Protein AF-A0A5S9M680-F1 (afdb_monomer_lite)

Structure (mmCIF, N/CA/C/O backbone):
data_AF-A0A5S9M680-F1
#
_entry.id   AF-A0A5S9M680-F1
#
loop_
_atom_site.group_PDB
_atom_site.id
_atom_site.type_symbol
_atom_site.label_atom_id
_atom_site.label_alt_id
_atom_site.label_comp_id
_atom_site.label_asym_id
_atom_site.label_entity_id
_atom_site.label_seq_id
_atom_site.pdbx_PDB_ins_code
_atom_site.Cartn_x
_atom_site.Cartn_y
_atom_site.Cartn_z
_atom_site.occupancy
_atom_site.B_iso_or_equiv
_atom_site.auth_seq_id
_atom_site.auth_comp_id
_atom_site.auth_asym_id
_atom_site.auth_atom_id
_atom_site.pdbx_PDB_model_num
ATOM 1 N N . MET A 1 1 ? -48.679 -11.149 16.508 1.00 41.38 1 MET A N 1
ATOM 2 C CA . MET A 1 1 ? -47.725 -11.781 15.575 1.00 41.38 1 MET A CA 1
ATOM 3 C C . MET A 1 1 ? -46.951 -10.673 14.895 1.00 41.38 1 MET A C 1
ATOM 5 O O . MET A 1 1 ? -47.556 -9.854 14.221 1.00 41.38 1 MET A O 1
ATOM 9 N N . SER A 1 2 ? -45.661 -10.577 15.201 1.00 40.88 2 SER A N 1
ATOM 10 C CA . SER A 1 2 ? -44.794 -9.470 14.802 1.00 40.88 2 SER A CA 1
ATOM 11 C C . SER A 1 2 ? -44.134 -9.794 13.467 1.00 40.88 2 SER A C 1
ATOM 13 O O . SER A 1 2 ? -43.284 -10.680 13.410 1.00 40.88 2 SER A O 1
ATOM 15 N N . ASP A 1 3 ? -44.518 -9.084 12.412 1.00 49.78 3 ASP A N 1
ATOM 16 C CA . ASP A 1 3 ? -43.739 -9.011 11.179 1.00 49.78 3 ASP A CA 1
ATOM 17 C C . ASP A 1 3 ? -42.799 -7.804 11.285 1.00 49.78 3 ASP A C 1
ATOM 19 O O . ASP A 1 3 ? -43.190 -6.658 11.071 1.00 49.78 3 ASP A O 1
ATOM 23 N N . SER A 1 4 ? -41.561 -8.066 11.705 1.00 45.66 4 SER A N 1
ATOM 24 C CA . SER A 1 4 ? -40.469 -7.096 11.642 1.00 45.66 4 SER A CA 1
ATOM 25 C C . SER A 1 4 ? -39.481 -7.560 10.586 1.00 45.66 4 SER A C 1
ATOM 27 O O . SER A 1 4 ? -38.504 -8.259 10.860 1.00 45.66 4 SER A O 1
ATOM 29 N N . SER A 1 5 ? -39.781 -7.133 9.364 1.00 44.62 5 SER A N 1
ATOM 30 C CA . SER A 1 5 ? -38.895 -7.034 8.212 1.00 44.62 5 SER A CA 1
ATOM 31 C C . SER A 1 5 ? -37.433 -6.780 8.624 1.00 44.62 5 SER A C 1
ATOM 33 O O . SER A 1 5 ? -37.072 -5.719 9.143 1.00 44.62 5 SER A O 1
ATOM 35 N N . LYS A 1 6 ? -36.572 -7.785 8.407 1.00 44.28 6 LYS A N 1
ATOM 36 C CA . LYS A 1 6 ? -35.116 -7.693 8.583 1.00 44.28 6 LYS A CA 1
ATOM 37 C C . LYS A 1 6 ? -34.551 -6.654 7.612 1.00 44.28 6 LYS A C 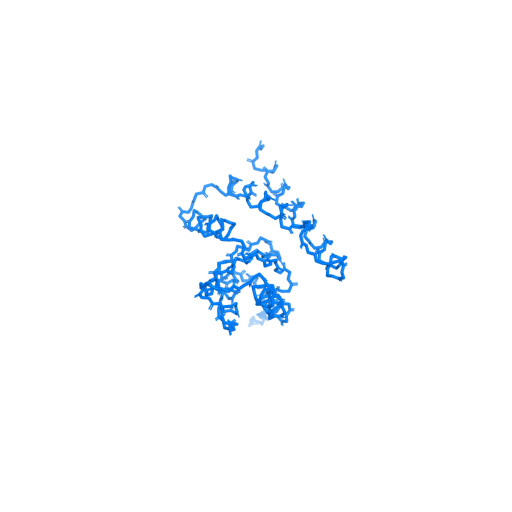1
ATOM 39 O O . LYS A 1 6 ? -34.277 -6.942 6.449 1.00 44.28 6 LYS A O 1
ATOM 44 N N . LYS A 1 7 ? -34.312 -5.449 8.120 1.00 40.34 7 LYS A N 1
ATOM 45 C CA . LYS A 1 7 ? -33.503 -4.414 7.473 1.00 40.34 7 LYS A CA 1
ATOM 46 C C . LYS A 1 7 ? -32.071 -4.954 7.309 1.00 40.34 7 LYS A C 1
ATOM 48 O O . LYS A 1 7 ? -31.355 -5.084 8.299 1.00 40.34 7 LYS A O 1
ATOM 53 N N . LYS A 1 8 ? -31.653 -5.298 6.080 1.00 42.72 8 LYS A N 1
ATOM 54 C CA . LYS A 1 8 ? -30.241 -5.578 5.754 1.00 42.72 8 LYS A CA 1
ATOM 55 C C . LYS A 1 8 ? -29.411 -4.355 6.149 1.00 42.72 8 LYS A C 1
ATOM 57 O O . LYS A 1 8 ? -29.483 -3.315 5.499 1.00 42.72 8 LYS A O 1
ATOM 62 N N . THR A 1 9 ? -28.650 -4.455 7.230 1.00 43.97 9 THR A N 1
ATOM 63 C CA . THR A 1 9 ? -27.624 -3.472 7.556 1.00 43.97 9 THR A CA 1
ATOM 64 C C . THR A 1 9 ? -26.471 -3.678 6.577 1.00 43.97 9 THR A C 1
ATOM 66 O O . THR A 1 9 ? -25.817 -4.717 6.587 1.00 43.97 9 THR A O 1
ATOM 69 N N . ASN A 1 10 ? -26.248 -2.705 5.691 1.00 49.59 10 ASN A N 1
ATOM 70 C CA . ASN A 1 10 ? -25.015 -2.582 4.913 1.00 49.59 10 ASN A CA 1
ATOM 71 C C . ASN A 1 10 ? -23.857 -2.364 5.898 1.00 49.59 10 ASN A C 1
ATOM 73 O O . ASN A 1 10 ? -23.511 -1.224 6.205 1.00 49.59 10 ASN A O 1
ATOM 77 N N . GLN A 1 11 ? -23.314 -3.438 6.466 1.00 56.47 11 GLN A N 1
ATOM 78 C CA . GLN A 1 11 ? -22.138 -3.349 7.321 1.00 56.47 11 GLN A CA 1
ATOM 79 C C . GLN A 1 11 ? -20.918 -3.185 6.417 1.00 56.47 11 GLN A C 1
ATOM 81 O O . GLN A 1 11 ? -20.626 -4.054 5.597 1.00 56.47 11 GLN A O 1
ATOM 86 N N . ALA A 1 12 ? -20.246 -2.038 6.523 1.00 68.25 12 ALA A N 1
ATOM 87 C CA . ALA A 1 12 ? -18.955 -1.837 5.881 1.00 68.25 12 ALA A CA 1
ATOM 88 C C . ALA A 1 12 ? -17.986 -2.907 6.403 1.00 68.25 12 ALA A C 1
ATOM 90 O O . ALA A 1 12 ? -17.904 -3.116 7.615 1.00 68.25 12 ALA A O 1
ATOM 91 N N . ARG A 1 13 ? -17.291 -3.601 5.495 1.00 81.75 13 ARG A N 1
ATOM 92 C CA . ARG A 1 13 ? -16.319 -4.626 5.885 1.00 81.75 13 ARG A CA 1
ATOM 93 C C . ARG A 1 13 ? -15.205 -3.998 6.734 1.00 81.75 13 ARG A C 1
ATOM 95 O O . ARG A 1 13 ? -14.839 -2.844 6.483 1.00 81.75 13 ARG A O 1
ATOM 102 N N . PRO A 1 14 ? -14.664 -4.728 7.723 1.00 87.75 14 PRO A N 1
ATOM 103 C CA . PRO A 1 14 ? -13.490 -4.295 8.469 1.00 87.75 14 PRO A CA 1
ATOM 104 C C . PRO A 1 14 ? -12.342 -3.903 7.532 1.00 87.75 14 PRO A C 1
ATOM 106 O O . PRO A 1 14 ? -12.111 -4.545 6.509 1.00 87.75 14 PRO A O 1
ATOM 109 N N . SER A 1 15 ? -11.585 -2.865 7.890 1.00 88.19 15 SER A N 1
ATOM 110 C CA . SER A 1 15 ? -10.444 -2.404 7.086 1.00 88.19 15 SER A CA 1
ATOM 111 C C . SER A 1 15 ? -9.365 -3.474 6.913 1.00 88.19 15 SER A C 1
ATOM 113 O O . SER A 1 15 ? -8.659 -3.460 5.912 1.00 88.19 15 SER A O 1
ATOM 115 N N . THR A 1 16 ? -9.244 -4.397 7.869 1.00 89.94 16 THR A N 1
ATOM 116 C CA . THR A 1 16 ? -8.350 -5.561 7.810 1.00 89.94 16 THR A CA 1
ATOM 117 C C . THR A 1 16 ? -8.773 -6.554 6.734 1.00 89.94 16 THR A C 1
ATOM 119 O O . THR A 1 16 ? -7.928 -7.030 5.985 1.00 89.94 16 THR A O 1
ATOM 122 N N . ASP A 1 17 ? -10.076 -6.811 6.606 1.00 94.12 17 ASP A N 1
ATOM 123 C CA . ASP A 1 17 ? -10.618 -7.737 5.608 1.00 94.12 17 ASP A CA 1
ATOM 124 C C . ASP A 1 17 ? -10.432 -7.166 4.204 1.00 94.12 17 ASP A C 1
ATOM 126 O O . ASP A 1 17 ? -10.029 -7.879 3.289 1.00 94.12 17 ASP A O 1
ATOM 130 N N . VAL A 1 18 ? -10.672 -5.858 4.054 1.00 95.00 18 VAL A N 1
ATOM 131 C CA . VAL A 1 18 ? -10.399 -5.142 2.805 1.00 95.00 18 VAL A CA 1
ATOM 132 C C . VAL A 1 18 ? -8.903 -5.166 2.495 1.00 95.00 18 VAL A C 1
ATOM 134 O O . VAL A 1 18 ? -8.525 -5.479 1.375 1.00 95.00 18 VAL A O 1
ATOM 137 N N . ALA A 1 19 ? -8.031 -4.885 3.469 1.00 95.50 19 ALA A N 1
ATOM 138 C CA . ALA A 1 19 ? -6.585 -4.920 3.256 1.00 95.50 19 ALA A CA 1
ATOM 139 C C . ALA A 1 19 ? -6.120 -6.297 2.760 1.00 95.50 19 ALA A C 1
ATOM 141 O O . ALA A 1 19 ? -5.406 -6.372 1.762 1.00 95.50 19 ALA A O 1
ATOM 142 N N . GLN A 1 20 ? -6.584 -7.376 3.397 1.00 96.75 20 GLN A N 1
ATOM 143 C CA . GLN A 1 20 ? -6.253 -8.735 2.979 1.00 96.75 20 GLN A CA 1
ATOM 144 C C . GLN A 1 20 ? -6.795 -9.056 1.582 1.00 96.75 20 GLN A C 1
ATOM 146 O O . GLN A 1 20 ? -6.102 -9.678 0.782 1.00 96.75 20 GLN A O 1
ATOM 151 N N . HIS A 1 21 ? -8.010 -8.608 1.257 1.00 97.44 21 HIS A N 1
ATOM 152 C CA . HIS A 1 21 ? -8.565 -8.754 -0.088 1.00 97.44 21 HIS A CA 1
ATOM 153 C C . HIS A 1 21 ? -7.691 -8.063 -1.144 1.00 97.44 21 HIS A C 1
ATOM 155 O O . HIS A 1 21 ? -7.357 -8.671 -2.158 1.00 97.44 21 HIS A O 1
ATOM 161 N N . LEU A 1 22 ? -7.253 -6.827 -0.889 1.00 97.44 22 LEU A N 1
ATOM 162 C CA . LEU A 1 22 ? -6.395 -6.083 -1.817 1.00 97.44 22 LEU A CA 1
ATOM 163 C C . LEU A 1 22 ? -5.005 -6.708 -1.976 1.00 97.44 22 LEU A C 1
ATOM 165 O O . LEU A 1 22 ? -4.477 -6.695 -3.088 1.00 97.44 22 LEU A O 1
ATOM 169 N N . VAL A 1 23 ? -4.432 -7.269 -0.906 1.00 98.00 23 VAL A N 1
ATOM 170 C CA . VAL A 1 23 ? -3.201 -8.078 -0.976 1.00 98.00 23 VAL A CA 1
ATOM 171 C C . VAL A 1 23 ? -3.421 -9.259 -1.914 1.00 98.00 23 VAL A C 1
ATOM 173 O O . VAL A 1 23 ? -2.717 -9.374 -2.914 1.00 98.00 23 VAL A O 1
ATOM 176 N N . ASN A 1 24 ? -4.481 -10.041 -1.688 1.00 97.88 24 ASN A N 1
ATOM 177 C CA . ASN A 1 24 ? -4.788 -11.202 -2.518 1.00 97.88 24 ASN A CA 1
ATOM 178 C C . ASN A 1 24 ? -4.952 -10.810 -3.994 1.00 97.88 24 ASN A C 1
ATOM 180 O O . ASN A 1 24 ? -4.341 -11.426 -4.858 1.00 97.88 24 ASN A O 1
ATOM 184 N N . VAL A 1 25 ? -5.733 -9.770 -4.312 1.00 97.56 25 VAL A N 1
ATOM 185 C CA . VAL A 1 25 ? -5.904 -9.293 -5.701 1.00 97.56 25 VAL A CA 1
ATOM 186 C C . VAL A 1 25 ? -4.560 -8.928 -6.338 1.00 97.56 25 VAL A C 1
ATOM 188 O O . VAL A 1 25 ? -4.341 -9.192 -7.520 1.00 97.56 25 VAL A O 1
ATOM 191 N N . THR A 1 26 ? -3.666 -8.328 -5.559 1.00 97.50 26 THR A N 1
ATOM 192 C CA . THR A 1 26 ? -2.368 -7.843 -6.029 1.00 97.50 26 THR A CA 1
ATOM 193 C C . THR A 1 26 ? -1.389 -8.981 -6.300 1.00 97.50 26 THR A C 1
ATOM 195 O O . THR A 1 26 ? -0.748 -8.985 -7.347 1.00 97.50 26 THR A O 1
ATOM 198 N N . GLU A 1 27 ? -1.317 -9.976 -5.419 1.00 97.38 27 GLU A N 1
ATOM 199 C CA . GLU A 1 27 ? -0.420 -11.134 -5.558 1.00 97.38 27 GLU A CA 1
ATOM 200 C C . GLU A 1 27 ? -0.781 -12.048 -6.740 1.00 97.38 27 GLU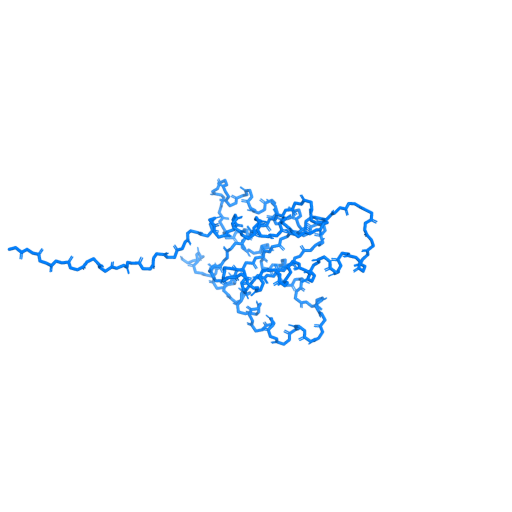 A C 1
ATOM 202 O O . GLU A 1 27 ? 0.060 -12.795 -7.230 1.00 97.38 27 GLU A O 1
ATOM 207 N N . HIS A 1 28 ? -2.010 -11.965 -7.263 1.00 96.69 28 HIS A N 1
ATOM 208 C CA . HIS A 1 28 ? -2.398 -12.681 -8.487 1.00 96.69 28 HIS A CA 1
ATOM 209 C C . HIS A 1 28 ? -1.855 -12.032 -9.772 1.00 96.69 28 HIS A C 1
ATOM 211 O O . HIS A 1 28 ? -2.007 -12.594 -10.861 1.00 96.69 28 HIS A O 1
ATOM 217 N N . VAL A 1 29 ? -1.248 -10.845 -9.689 1.00 96.06 29 VAL A N 1
ATOM 218 C CA . VAL A 1 29 ? -0.618 -10.197 -10.840 1.00 96.06 29 VAL A CA 1
ATOM 219 C C . VAL A 1 29 ? 0.762 -10.807 -11.075 1.00 96.06 29 VAL A C 1
ATOM 221 O O . VAL A 1 29 ? 1.569 -10.936 -10.161 1.00 96.06 29 VAL A O 1
ATOM 224 N N . ALA A 1 30 ? 1.049 -11.170 -12.326 1.00 94.38 30 ALA A N 1
ATOM 225 C CA . ALA A 1 30 ? 2.328 -11.767 -12.694 1.00 94.38 30 ALA A CA 1
ATOM 226 C C . ALA A 1 30 ? 3.521 -10.895 -12.265 1.00 94.38 30 ALA A C 1
ATOM 228 O O . ALA A 1 30 ? 3.496 -9.673 -12.416 1.00 94.38 30 ALA A O 1
ATOM 229 N N . ASP A 1 31 ? 4.576 -11.562 -11.795 1.00 93.94 31 ASP A N 1
ATOM 230 C CA . ASP A 1 31 ? 5.838 -10.969 -11.333 1.00 93.94 31 ASP A CA 1
ATOM 231 C C . ASP A 1 31 ? 5.754 -10.156 -10.024 1.00 93.94 31 ASP A C 1
ATOM 233 O O . ASP A 1 31 ? 6.778 -9.638 -9.577 1.00 93.94 31 ASP A O 1
ATOM 237 N N . VAL A 1 32 ? 4.588 -10.124 -9.365 1.00 96.31 32 VAL A N 1
ATOM 238 C CA . VAL A 1 32 ? 4.467 -9.751 -7.947 1.00 96.31 32 VAL A CA 1
ATOM 239 C C . VAL A 1 32 ? 4.892 -10.944 -7.090 1.00 96.31 32 VAL A C 1
ATOM 241 O O . VAL A 1 32 ? 4.439 -12.066 -7.313 1.00 96.31 32 VAL A O 1
ATOM 244 N N . ASN A 1 33 ? 5.795 -10.704 -6.143 1.00 95.12 33 ASN A N 1
ATOM 245 C CA . ASN A 1 33 ? 6.297 -11.704 -5.203 1.00 95.12 33 ASN A CA 1
ATOM 246 C C . ASN A 1 33 ? 5.541 -11.657 -3.867 1.00 95.12 33 ASN A C 1
ATOM 248 O O . ASN A 1 33 ? 5.207 -12.696 -3.308 1.00 95.12 33 ASN A O 1
ATOM 252 N N . ASP A 1 34 ? 5.266 -10.450 -3.371 1.00 96.25 34 ASP A N 1
ATOM 253 C CA . ASP A 1 34 ? 4.577 -10.206 -2.101 1.00 96.25 34 ASP A CA 1
ATOM 254 C C . ASP A 1 34 ? 3.868 -8.843 -2.153 1.00 96.25 34 ASP A C 1
ATOM 256 O O . ASP A 1 34 ? 4.239 -7.957 -2.935 1.00 96.25 34 ASP A O 1
ATOM 260 N N . ALA A 1 35 ? 2.845 -8.653 -1.323 1.00 97.12 35 ALA A N 1
ATOM 261 C CA . ALA A 1 35 ? 2.118 -7.395 -1.245 1.00 97.12 35 ALA A CA 1
ATOM 262 C C . ALA A 1 35 ? 1.755 -7.008 0.192 1.00 97.12 35 ALA A C 1
ATOM 264 O O . ALA A 1 35 ? 1.665 -7.803 1.120 1.00 97.12 35 ALA A O 1
ATOM 265 N N . THR A 1 36 ? 1.520 -5.718 0.405 1.00 97.25 36 THR A N 1
ATOM 266 C CA . THR A 1 36 ? 1.013 -5.206 1.682 1.00 97.25 36 THR A CA 1
ATOM 267 C C . THR A 1 36 ? 0.041 -4.076 1.427 1.00 97.25 36 THR A C 1
ATOM 269 O O . THR A 1 36 ? 0.301 -3.216 0.591 1.00 97.25 36 THR A O 1
ATOM 272 N N . ALA A 1 37 ? -1.066 -4.042 2.168 1.00 96.00 37 ALA A N 1
ATOM 273 C CA . ALA A 1 37 ? -2.074 -3.001 2.036 1.00 96.00 37 ALA A CA 1
ATOM 274 C C . ALA A 1 37 ? -2.421 -2.361 3.386 1.00 96.00 37 ALA A C 1
ATOM 276 O O . ALA A 1 37 ? -2.645 -3.049 4.380 1.00 96.00 37 ALA A O 1
ATOM 277 N N . ILE A 1 38 ? -2.538 -1.032 3.399 1.00 94.19 38 ILE A N 1
ATOM 278 C CA . ILE A 1 38 ? -3.111 -0.267 4.513 1.00 94.19 38 ILE A CA 1
ATOM 279 C C . ILE A 1 38 ? -4.355 0.465 4.012 1.00 94.19 38 ILE A C 1
ATOM 281 O O . ILE A 1 38 ? -4.299 1.206 3.031 1.00 94.19 38 ILE A O 1
ATOM 285 N N . VAL A 1 39 ? -5.480 0.282 4.707 1.00 92.06 39 VAL A N 1
ATOM 286 C CA . VAL A 1 39 ? -6.785 0.853 4.337 1.00 92.06 39 VAL A CA 1
ATOM 287 C C . VAL A 1 39 ? -7.163 1.989 5.284 1.00 92.06 39 VAL A C 1
ATOM 289 O O . VAL A 1 39 ? -7.202 1.820 6.502 1.00 92.06 39 VAL A O 1
ATOM 292 N N . ILE A 1 40 ? -7.498 3.153 4.719 1.00 85.38 40 ILE A N 1
ATOM 293 C CA . ILE A 1 40 ? -7.934 4.340 5.463 1.00 85.38 40 ILE A CA 1
ATOM 294 C C . ILE A 1 40 ? -9.241 4.861 4.868 1.00 85.38 40 ILE A C 1
ATOM 296 O O . ILE A 1 40 ? -9.284 5.520 3.825 1.00 85.38 40 ILE A O 1
ATOM 300 N N . GLY A 1 41 ? -10.345 4.603 5.569 1.00 84.75 41 GLY A N 1
ATOM 301 C CA . GLY A 1 41 ? -11.671 4.985 5.093 1.00 84.75 41 GLY A CA 1
ATOM 302 C C . GLY A 1 41 ? -12.009 4.257 3.792 1.00 84.75 41 GLY A C 1
ATOM 303 O O . GLY A 1 41 ? -12.205 3.052 3.804 1.00 84.75 41 GLY A O 1
ATOM 304 N N . ARG A 1 42 ? -12.087 4.996 2.680 1.00 84.00 42 ARG A N 1
ATOM 305 C CA . ARG A 1 42 ? -12.416 4.456 1.343 1.00 84.00 42 ARG A CA 1
ATOM 306 C C . ARG A 1 42 ? -11.209 4.284 0.420 1.00 84.00 42 ARG A C 1
ATOM 308 O O . ARG A 1 42 ? -11.392 4.068 -0.776 1.00 84.00 42 ARG A O 1
ATOM 315 N N . TYR A 1 43 ? -10.016 4.524 0.942 1.00 87.81 43 TYR A N 1
ATOM 316 C CA . TYR A 1 43 ? -8.768 4.569 0.198 1.00 87.81 43 TYR A CA 1
ATOM 317 C C . TYR A 1 43 ? -7.820 3.495 0.726 1.00 87.81 43 TYR A C 1
ATOM 319 O O . TYR A 1 43 ? -7.912 3.113 1.895 1.00 87.81 43 TYR A O 1
ATOM 327 N N . ALA A 1 44 ? -6.877 3.072 -0.109 1.00 91.69 44 ALA A N 1
ATOM 328 C CA . ALA A 1 44 ? -5.848 2.116 0.270 1.00 91.69 44 ALA A CA 1
ATOM 329 C C . ALA A 1 44 ? -4.479 2.542 -0.268 1.00 91.69 44 ALA A C 1
ATOM 331 O O . ALA A 1 44 ? -4.387 3.173 -1.321 1.00 91.69 44 ALA A O 1
ATOM 332 N N . VAL A 1 45 ? -3.422 2.187 0.452 1.00 92.69 45 VAL A N 1
ATOM 333 C CA . VAL A 1 45 ? -2.044 2.236 -0.044 1.00 92.69 45 VAL A CA 1
ATOM 334 C C . VAL A 1 45 ? -1.561 0.799 -0.132 1.00 92.69 45 VAL A C 1
ATOM 336 O O . VAL A 1 45 ? -1.641 0.077 0.859 1.00 92.69 45 VAL A O 1
ATOM 339 N N . VAL A 1 46 ? -1.116 0.391 -1.316 1.00 95.94 46 VAL A N 1
ATOM 340 C CA . VAL A 1 46 ? -0.686 -0.971 -1.625 1.00 95.94 46 VAL A CA 1
ATOM 341 C C . VAL A 1 46 ? 0.783 -0.933 -2.029 1.00 95.94 46 VAL A C 1
ATOM 343 O O . VAL A 1 46 ? 1.137 -0.322 -3.035 1.00 95.94 46 VAL A O 1
ATOM 346 N N . GLY A 1 47 ? 1.636 -1.557 -1.227 1.00 96.25 47 GLY A N 1
ATOM 347 C CA . GLY A 1 47 ? 3.027 -1.821 -1.569 1.00 96.25 47 GLY A CA 1
ATOM 348 C C . GLY A 1 47 ? 3.152 -3.145 -2.308 1.00 96.25 47 GLY A C 1
ATOM 349 O O . GLY A 1 47 ? 2.546 -4.127 -1.881 1.00 96.25 47 GLY A O 1
ATOM 350 N N . ILE A 1 48 ? 3.928 -3.157 -3.392 1.00 96.69 48 ILE A N 1
ATOM 351 C CA . ILE A 1 48 ? 4.255 -4.364 -4.151 1.00 96.69 48 ILE A CA 1
ATOM 352 C C . ILE A 1 48 ? 5.745 -4.648 -4.083 1.00 96.69 48 ILE A C 1
ATOM 354 O O . ILE A 1 48 ? 6.569 -3.773 -4.336 1.00 96.69 48 ILE A O 1
ATOM 358 N N . ASP A 1 49 ? 6.059 -5.887 -3.752 1.00 95.12 49 ASP A N 1
ATOM 359 C CA . ASP A 1 49 ? 7.377 -6.472 -3.897 1.00 95.12 49 ASP A CA 1
ATOM 360 C C . ASP A 1 49 ? 7.377 -7.274 -5.200 1.00 95.12 49 ASP A C 1
ATOM 362 O O . ASP A 1 49 ? 6.465 -8.068 -5.451 1.00 95.12 49 ASP A O 1
ATOM 366 N N . VAL A 1 50 ? 8.346 -7.028 -6.069 1.00 93.00 50 VAL A N 1
ATOM 367 C CA . VAL A 1 50 ? 8.441 -7.666 -7.386 1.00 93.00 50 VAL A CA 1
ATOM 368 C C . VAL A 1 50 ? 9.676 -8.548 -7.418 1.00 93.00 50 VAL A C 1
ATOM 370 O O . VAL A 1 50 ? 10.564 -8.403 -6.587 1.00 93.00 50 VAL A O 1
ATOM 373 N N . LYS A 1 51 ? 9.738 -9.485 -8.364 1.00 85.88 51 LYS A N 1
ATOM 374 C CA . LYS A 1 51 ? 10.919 -10.351 -8.500 1.00 85.88 51 LYS A CA 1
ATOM 375 C C . LYS A 1 51 ? 12.206 -9.526 -8.649 1.00 85.88 51 LYS A C 1
ATOM 377 O O . LYS A 1 51 ? 12.190 -8.460 -9.267 1.00 85.88 51 LYS A O 1
ATOM 382 N N . ASP A 1 52 ? 13.302 -10.065 -8.124 1.00 77.94 52 ASP A N 1
ATOM 383 C CA . ASP A 1 52 ? 14.633 -9.475 -8.254 1.00 77.94 52 ASP A CA 1
ATOM 384 C C . ASP A 1 52 ? 15.054 -9.336 -9.733 1.00 77.94 52 ASP A C 1
ATOM 386 O O . ASP A 1 52 ? 14.517 -10.001 -10.624 1.00 77.94 52 ASP A O 1
ATOM 390 N N . ASP A 1 53 ? 16.019 -8.450 -9.990 1.00 81.62 53 ASP A N 1
ATOM 391 C CA . ASP A 1 53 ? 16.650 -8.213 -11.300 1.00 81.62 53 ASP A CA 1
ATOM 392 C C . ASP A 1 53 ? 15.735 -7.676 -12.421 1.00 81.62 53 ASP A C 1
ATOM 394 O O . ASP A 1 53 ? 16.093 -7.696 -13.603 1.00 81.62 53 ASP A O 1
ATOM 398 N N . LEU A 1 54 ? 14.562 -7.139 -12.079 1.00 86.25 54 LEU A N 1
ATOM 399 C CA . LEU A 1 54 ? 13.701 -6.459 -13.046 1.00 86.25 54 LEU A CA 1
ATOM 400 C C . LEU A 1 54 ? 14.171 -5.024 -13.297 1.00 86.25 54 LEU A C 1
ATOM 402 O O . LEU A 1 54 ? 14.368 -4.232 -12.374 1.00 86.25 54 LEU A O 1
ATOM 406 N N . ASP A 1 55 ? 14.283 -4.649 -14.572 1.00 89.94 55 ASP A N 1
ATOM 407 C CA . ASP A 1 55 ? 14.548 -3.261 -14.931 1.00 89.94 55 ASP A CA 1
ATOM 408 C C . ASP A 1 55 ? 13.368 -2.337 -14.567 1.00 89.94 55 ASP A C 1
ATOM 410 O O . ASP A 1 55 ? 12.209 -2.752 -14.446 1.00 89.94 55 ASP A O 1
ATOM 414 N N . ARG A 1 56 ? 13.650 -1.034 -14.446 1.00 88.19 56 ARG A N 1
ATOM 415 C CA . ARG A 1 56 ? 12.649 -0.019 -14.079 1.00 88.19 56 ARG A CA 1
ATOM 416 C C . ARG A 1 56 ? 11.416 -0.030 -14.991 1.00 88.19 56 ARG A C 1
ATOM 418 O O . ARG A 1 56 ? 10.311 0.212 -14.515 1.00 88.19 56 ARG A O 1
ATOM 425 N N . SER A 1 57 ? 11.573 -0.288 -16.289 1.00 90.38 57 SER A N 1
ATOM 426 C CA . SER A 1 57 ? 10.453 -0.275 -17.241 1.00 90.38 57 SER A CA 1
ATOM 427 C C . SER A 1 57 ? 9.499 -1.453 -17.021 1.00 90.38 57 SER A C 1
ATOM 429 O O . SER A 1 57 ? 8.272 -1.309 -17.106 1.00 90.38 57 SER A O 1
ATOM 431 N N . LYS A 1 58 ? 10.051 -2.609 -16.649 1.00 93.12 58 LYS A N 1
ATOM 432 C CA . LYS A 1 58 ? 9.298 -3.800 -16.280 1.00 93.12 58 LYS A CA 1
ATOM 433 C C . LYS A 1 58 ? 8.585 -3.608 -14.941 1.00 93.12 58 LYS A C 1
ATOM 435 O O . LYS A 1 58 ? 7.398 -3.926 -14.861 1.00 93.12 58 LYS A O 1
ATOM 440 N N . VAL A 1 59 ? 9.237 -2.997 -13.947 1.00 90.75 59 VAL A N 1
ATOM 441 C CA . VAL A 1 59 ? 8.601 -2.621 -12.666 1.00 90.75 59 VAL A CA 1
ATOM 442 C C . VAL A 1 59 ? 7.420 -1.668 -12.885 1.00 90.75 59 VAL A C 1
ATOM 444 O O . VAL A 1 59 ? 6.334 -1.896 -12.354 1.00 90.75 59 VAL A O 1
ATOM 447 N N . GLU A 1 60 ? 7.573 -0.642 -13.728 1.00 89.00 60 GLU A N 1
ATOM 448 C CA . GLU A 1 60 ? 6.475 0.273 -14.081 1.00 89.00 60 GLU A CA 1
ATOM 449 C C . GLU A 1 60 ? 5.302 -0.453 -14.763 1.00 89.00 60 GLU A C 1
ATOM 451 O O . GLU A 1 60 ? 4.136 -0.190 -14.461 1.00 89.00 60 GLU A O 1
ATOM 456 N N . THR A 1 61 ? 5.594 -1.423 -15.633 1.00 92.19 61 THR A N 1
ATOM 457 C CA . THR A 1 61 ? 4.568 -2.246 -16.297 1.00 92.19 61 THR A CA 1
ATOM 458 C C . THR A 1 61 ? 3.794 -3.117 -15.299 1.00 92.19 61 THR A C 1
ATOM 460 O O . THR A 1 61 ? 2.569 -3.255 -15.405 1.00 92.19 61 THR A O 1
ATOM 463 N N . ILE A 1 62 ? 4.481 -3.682 -14.302 1.00 93.88 62 ILE A N 1
ATOM 464 C CA . ILE A 1 62 ? 3.846 -4.448 -13.219 1.00 93.88 62 ILE A CA 1
ATOM 465 C C . ILE A 1 62 ? 2.981 -3.518 -12.364 1.00 93.88 62 ILE A C 1
ATOM 467 O O . ILE A 1 62 ? 1.800 -3.805 -12.162 1.00 93.88 62 ILE A O 1
ATOM 471 N N . LYS A 1 63 ? 3.508 -2.356 -11.954 1.00 91.25 63 LYS A N 1
ATOM 472 C CA . LYS A 1 63 ? 2.763 -1.338 -11.194 1.00 91.25 63 LYS A CA 1
ATOM 473 C C . LYS A 1 63 ? 1.481 -0.920 -11.917 1.00 91.25 63 LYS A C 1
ATOM 475 O O . LYS A 1 63 ? 0.419 -0.861 -11.298 1.00 91.25 63 LYS A O 1
ATOM 480 N N . TYR A 1 64 ? 1.549 -0.703 -13.232 1.00 90.75 64 TYR A N 1
ATOM 481 C CA . TYR A 1 64 ? 0.374 -0.414 -14.056 1.00 90.75 64 TYR A CA 1
ATOM 482 C C . TYR A 1 64 ? -0.643 -1.566 -14.051 1.00 90.75 64 TYR A C 1
ATOM 484 O O . TYR A 1 64 ? -1.850 -1.341 -13.921 1.00 90.75 64 TYR A O 1
ATOM 492 N N . SER A 1 65 ? -0.166 -2.807 -14.167 1.00 94.62 65 SER A N 1
ATOM 493 C CA . SER A 1 65 ? -1.015 -4.004 -14.168 1.00 94.62 65 SER A CA 1
ATOM 494 C C . SER A 1 65 ? -1.749 -4.176 -12.836 1.00 94.62 65 SER A C 1
ATOM 496 O O . SER A 1 65 ? -2.966 -4.374 -12.830 1.00 94.62 65 SER A O 1
ATOM 498 N N . VAL A 1 66 ? -1.048 -3.984 -11.716 1.00 95.38 66 VAL A N 1
ATOM 499 C CA . VAL A 1 66 ? -1.630 -3.972 -10.366 1.00 95.38 66 VAL A CA 1
ATOM 500 C C . VAL A 1 66 ? -2.641 -2.837 -10.212 1.00 95.38 66 VAL A C 1
ATOM 502 O O . VAL A 1 66 ? -3.783 -3.072 -9.819 1.00 95.38 66 VAL A O 1
ATOM 505 N N . ALA A 1 67 ? -2.280 -1.610 -10.596 1.00 91.38 67 ALA A N 1
ATOM 506 C CA . ALA A 1 67 ? -3.186 -0.465 -10.521 1.00 91.38 67 ALA A CA 1
ATOM 507 C C . ALA A 1 67 ? -4.461 -0.675 -11.358 1.00 91.38 67 ALA A C 1
ATOM 509 O O . ALA A 1 67 ? -5.543 -0.217 -10.983 1.00 91.38 67 ALA A O 1
ATOM 510 N N . LYS A 1 68 ? -4.366 -1.381 -12.491 1.00 91.69 68 LYS A N 1
ATOM 511 C CA . LYS A 1 68 ? -5.519 -1.769 -13.313 1.00 91.69 68 LYS A CA 1
ATOM 512 C C . LYS A 1 68 ? -6.378 -2.839 -12.641 1.00 91.69 68 LYS A C 1
ATOM 514 O O . LYS A 1 68 ? -7.599 -2.689 -12.663 1.00 91.69 68 LYS A O 1
ATOM 519 N N . ALA A 1 69 ? -5.772 -3.870 -12.052 1.00 95.38 69 ALA A N 1
ATOM 520 C CA . ALA A 1 69 ? -6.490 -4.909 -11.316 1.00 95.38 69 ALA A CA 1
ATOM 521 C C . ALA A 1 69 ? -7.281 -4.304 -10.145 1.00 95.38 69 ALA A C 1
ATOM 523 O O . ALA A 1 69 ? -8.498 -4.459 -10.081 1.00 95.38 69 ALA A O 1
ATOM 524 N N . LEU A 1 70 ? -6.619 -3.498 -9.309 1.00 94.19 70 LEU A N 1
ATOM 525 C CA . LEU A 1 70 ? -7.239 -2.823 -8.166 1.00 94.19 70 LEU A CA 1
ATOM 526 C C . LEU A 1 70 ? -8.319 -1.823 -8.591 1.00 94.19 70 LEU A C 1
ATOM 528 O O . LEU A 1 70 ? -9.359 -1.732 -7.953 1.00 94.19 70 LEU A O 1
ATOM 532 N N . ARG A 1 71 ? -8.130 -1.095 -9.698 1.00 89.31 71 ARG A N 1
ATOM 533 C CA . ARG A 1 71 ? -9.149 -0.161 -10.207 1.00 89.31 71 ARG A CA 1
ATOM 534 C C . ARG A 1 71 ? -10.447 -0.857 -10.622 1.00 89.31 71 ARG A C 1
ATOM 536 O O . ARG A 1 71 ? -11.507 -0.238 -10.540 1.00 89.31 71 ARG A O 1
ATOM 543 N N . ASN A 1 72 ? -10.352 -2.090 -11.111 1.00 91.69 72 ASN A N 1
ATOM 544 C CA . ASN A 1 72 ? -11.509 -2.896 -11.496 1.00 91.69 72 ASN A CA 1
ATOM 545 C C . ASN A 1 72 ? -12.148 -3.613 -10.296 1.00 91.69 72 ASN A C 1
ATOM 547 O O . ASN A 1 72 ? -13.250 -4.142 -10.424 1.00 91.69 72 ASN A O 1
ATOM 551 N N . ASP A 1 73 ? -11.478 -3.605 -9.145 1.00 93.56 73 ASP A N 1
ATOM 552 C CA . ASP A 1 73 ? -11.986 -4.131 -7.891 1.00 93.56 73 ASP A CA 1
ATOM 553 C C . ASP A 1 73 ? -12.791 -3.054 -7.127 1.00 93.56 73 ASP A C 1
ATOM 555 O O . ASP A 1 73 ? -12.306 -1.930 -6.949 1.00 93.56 73 ASP A O 1
ATOM 559 N N . PRO A 1 74 ? -14.020 -3.345 -6.652 1.00 91.75 74 PRO A N 1
ATOM 560 C CA . PRO A 1 74 ? -14.830 -2.370 -5.918 1.00 91.75 74 PRO A CA 1
ATOM 561 C C . PRO A 1 74 ? -14.164 -1.816 -4.651 1.00 91.75 74 PRO A C 1
ATOM 563 O O . PRO A 1 74 ? -14.373 -0.649 -4.310 1.00 91.75 74 PRO A O 1
ATOM 566 N N . GLU A 1 75 ? -13.373 -2.630 -3.956 1.00 92.12 75 GLU A N 1
ATOM 567 C CA . GLU A 1 75 ? -12.661 -2.253 -2.734 1.00 92.12 75 GLU A CA 1
ATOM 568 C C . GLU A 1 75 ? -11.312 -1.582 -3.059 1.00 92.12 75 GLU A C 1
ATOM 570 O O . GLU A 1 75 ? -10.838 -0.730 -2.304 1.00 92.12 75 GLU A O 1
ATOM 575 N N . GLY A 1 76 ? -10.725 -1.901 -4.219 1.00 89.00 76 GLY A N 1
ATOM 576 C CA . GLY A 1 76 ? -9.453 -1.359 -4.710 1.00 89.00 76 GLY A CA 1
ATOM 577 C C . GLY A 1 76 ? -9.556 -0.078 -5.544 1.00 89.00 76 GLY A C 1
ATOM 578 O O . GLY A 1 76 ? -8.535 0.535 -5.861 1.00 89.00 76 GLY A O 1
ATOM 579 N N . ALA A 1 77 ? -10.764 0.388 -5.877 1.00 87.50 77 ALA A N 1
ATOM 580 C CA . ALA A 1 77 ? -10.996 1.488 -6.823 1.00 87.50 77 ALA A CA 1
ATOM 581 C C . ALA A 1 77 ? -10.329 2.838 -6.462 1.00 87.50 77 ALA A C 1
ATOM 583 O O . ALA A 1 77 ? -10.256 3.754 -7.296 1.00 87.50 77 ALA A O 1
ATOM 584 N N . ASN A 1 78 ? -9.875 2.996 -5.215 1.00 85.94 78 ASN A N 1
ATOM 585 C CA . ASN A 1 78 ? -9.145 4.168 -4.725 1.00 85.94 78 ASN A CA 1
ATOM 586 C C . ASN A 1 78 ? -7.773 3.809 -4.125 1.00 85.94 78 ASN A C 1
ATOM 588 O O . ASN A 1 78 ? -7.279 4.538 -3.261 1.00 85.94 78 ASN A O 1
ATOM 592 N N . ALA A 1 79 ? -7.190 2.685 -4.538 1.00 89.81 79 ALA A N 1
ATOM 593 C CA . ALA A 1 79 ? -5.862 2.277 -4.117 1.00 89.81 79 ALA A CA 1
ATOM 594 C C . ALA A 1 79 ? -4.765 3.085 -4.831 1.00 89.81 79 ALA A C 1
ATOM 596 O O . ALA A 1 79 ? -4.888 3.434 -6.007 1.00 89.81 79 ALA A O 1
ATOM 597 N N . VAL A 1 80 ? -3.680 3.356 -4.110 1.00 87.94 80 VAL A N 1
ATOM 598 C CA . VAL A 1 80 ? -2.413 3.875 -4.641 1.00 87.94 80 VAL A CA 1
ATOM 599 C C . VAL A 1 80 ? -1.382 2.759 -4.553 1.00 87.94 80 VAL A C 1
ATOM 601 O O . VAL A 1 80 ? -1.278 2.130 -3.504 1.00 87.94 80 VAL A O 1
ATOM 604 N N . VAL A 1 81 ? -0.633 2.524 -5.631 1.00 91.06 81 VAL A N 1
ATOM 605 C CA . VAL A 1 81 ? 0.365 1.447 -5.707 1.00 91.06 81 VAL A CA 1
ATOM 606 C C . VAL A 1 81 ? 1.772 2.026 -5.604 1.00 91.06 81 VAL A C 1
ATOM 608 O O . VAL A 1 81 ? 2.090 2.990 -6.301 1.00 91.06 81 VAL A O 1
ATOM 611 N N . VAL A 1 82 ? 2.613 1.428 -4.762 1.00 91.06 82 VAL A N 1
ATOM 612 C CA . VAL A 1 82 ? 4.029 1.785 -4.589 1.00 91.06 82 VAL A CA 1
ATOM 613 C C . VAL A 1 82 ? 4.903 0.549 -4.760 1.00 91.06 82 VAL A C 1
ATOM 615 O O . VAL A 1 82 ? 4.511 -0.530 -4.335 1.00 91.06 82 VAL A O 1
ATOM 618 N N . ALA A 1 83 ? 6.074 0.707 -5.374 1.00 91.31 83 ALA A N 1
ATOM 619 C CA . ALA A 1 83 ? 7.003 -0.396 -5.653 1.00 91.31 83 ALA A CA 1
ATOM 620 C C . ALA A 1 83 ? 8.448 -0.099 -5.213 1.00 91.31 83 ALA A C 1
ATOM 622 O O . ALA A 1 83 ? 9.335 -0.918 -5.411 1.00 91.31 83 ALA A O 1
ATOM 623 N N . ASP A 1 84 ? 8.699 1.085 -4.650 1.00 89.31 84 ASP A N 1
ATOM 624 C CA . ASP A 1 84 ? 10.004 1.438 -4.094 1.00 89.31 84 ASP A CA 1
ATOM 625 C C . ASP A 1 84 ? 10.309 0.537 -2.876 1.00 89.31 84 ASP A C 1
ATOM 627 O O . ASP A 1 84 ? 9.511 0.552 -1.931 1.00 89.31 84 ASP A O 1
ATOM 631 N N . PRO A 1 85 ? 11.414 -0.238 -2.869 1.00 89.06 85 PRO A N 1
ATOM 632 C CA . PRO A 1 85 ? 11.688 -1.233 -1.826 1.00 89.06 85 PRO A CA 1
ATOM 633 C C . PRO A 1 85 ? 11.720 -0.655 -0.409 1.00 89.06 85 PRO A C 1
ATOM 635 O O . PRO A 1 85 ? 11.185 -1.261 0.527 1.00 89.06 85 PRO A O 1
ATOM 638 N N . ASP A 1 86 ? 12.282 0.545 -0.251 1.00 90.19 86 ASP A N 1
ATOM 639 C CA . ASP A 1 86 ? 12.336 1.238 1.036 1.00 90.19 86 ASP A CA 1
ATOM 640 C C . ASP A 1 86 ? 10.922 1.594 1.508 1.00 90.19 86 ASP A C 1
ATOM 642 O O . ASP A 1 86 ? 10.533 1.307 2.642 1.00 90.19 86 ASP A O 1
ATOM 646 N N . THR A 1 87 ? 10.106 2.169 0.625 1.00 90.94 87 THR A N 1
ATOM 647 C CA . THR A 1 87 ? 8.714 2.528 0.920 1.00 90.94 87 THR A CA 1
ATOM 648 C C . THR A 1 87 ? 7.851 1.299 1.222 1.00 90.94 87 THR A C 1
ATOM 650 O O . THR A 1 87 ? 7.041 1.329 2.152 1.00 90.94 87 THR A O 1
ATOM 653 N N . VAL A 1 88 ? 8.025 0.203 0.479 1.00 93.44 88 VAL A N 1
ATOM 654 C CA . VAL A 1 88 ? 7.312 -1.066 0.706 1.00 93.44 88 VAL A CA 1
ATOM 655 C C . VAL A 1 88 ? 7.693 -1.665 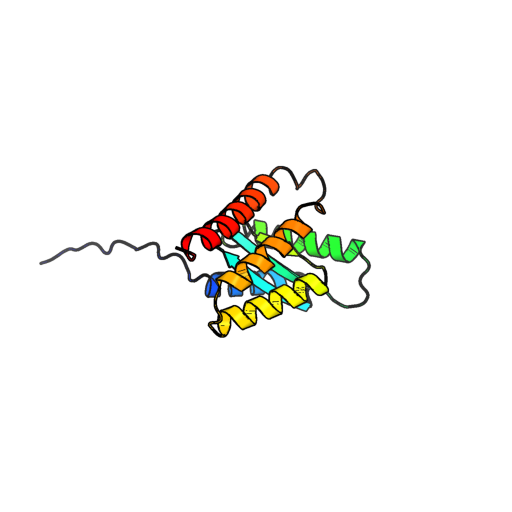2.059 1.00 93.44 88 VAL A C 1
ATOM 657 O O . VAL A 1 88 ? 6.811 -2.074 2.817 1.00 93.44 88 VAL A O 1
ATOM 660 N N . SER A 1 89 ? 8.981 -1.645 2.411 1.00 93.75 89 SER A N 1
ATOM 661 C CA . SER A 1 89 ? 9.468 -2.099 3.720 1.00 93.75 89 SER A CA 1
ATOM 662 C C . SER A 1 89 ? 8.845 -1.295 4.860 1.00 93.75 89 SER A C 1
ATOM 664 O O . SER A 1 89 ? 8.346 -1.870 5.829 1.00 93.75 89 SER A O 1
ATOM 666 N N . ARG A 1 90 ? 8.761 0.033 4.706 1.00 93.38 90 ARG A N 1
ATOM 667 C CA . ARG A 1 90 ? 8.084 0.899 5.680 1.00 93.38 90 ARG A CA 1
ATOM 668 C C . ARG A 1 90 ? 6.591 0.603 5.803 1.00 93.38 90 ARG A C 1
ATOM 670 O O . ARG A 1 90 ? 6.084 0.522 6.917 1.00 93.38 90 ARG A O 1
ATOM 677 N N . LEU A 1 91 ? 5.880 0.371 4.699 1.00 94.44 91 LEU A N 1
ATOM 678 C CA . LEU A 1 91 ? 4.466 -0.029 4.752 1.00 94.44 91 LEU A CA 1
ATOM 679 C C . LEU A 1 91 ? 4.262 -1.369 5.477 1.00 94.44 91 LEU A C 1
ATOM 681 O O . LEU A 1 91 ? 3.325 -1.497 6.269 1.00 94.44 91 LEU A O 1
ATOM 685 N N . LYS A 1 92 ? 5.145 -2.350 5.245 1.00 95.00 92 LYS A N 1
ATOM 686 C CA . LYS A 1 92 ? 5.148 -3.646 5.948 1.00 95.00 92 LYS A CA 1
ATOM 687 C C . LYS A 1 92 ? 5.329 -3.468 7.457 1.00 95.00 92 LYS A C 1
ATOM 689 O O . LYS A 1 92 ? 4.589 -4.073 8.235 1.00 95.00 92 LYS A O 1
ATOM 694 N N . GLU A 1 93 ? 6.277 -2.634 7.880 1.00 94.38 93 GLU A N 1
ATOM 695 C CA . GLU A 1 93 ? 6.498 -2.302 9.295 1.00 94.38 93 GLU A CA 1
ATOM 696 C C . GLU A 1 93 ? 5.251 -1.672 9.926 1.00 94.38 93 GLU A C 1
ATOM 698 O O . GLU A 1 93 ? 4.745 -2.187 10.923 1.00 94.38 93 GLU A O 1
ATOM 703 N N . MET A 1 94 ? 4.683 -0.641 9.295 1.00 93.25 94 MET A N 1
ATOM 704 C CA . MET A 1 94 ? 3.460 0.019 9.768 1.00 93.25 94 MET A CA 1
ATOM 705 C C . MET A 1 94 ? 2.286 -0.955 9.908 1.00 93.25 94 MET A C 1
ATOM 707 O O . MET A 1 94 ? 1.553 -0.909 10.895 1.00 93.25 94 MET A O 1
ATOM 711 N N . GLY A 1 95 ? 2.103 -1.863 8.943 1.00 91.44 95 GLY A N 1
ATOM 712 C CA . GLY A 1 95 ? 1.073 -2.899 9.007 1.00 91.44 95 GLY A CA 1
ATOM 713 C C . GLY A 1 95 ? 1.221 -3.791 10.244 1.00 91.44 95 GLY A C 1
ATOM 714 O O . GLY A 1 95 ? 0.240 -4.029 10.951 1.00 91.44 95 GLY A O 1
ATOM 715 N N . LYS A 1 96 ? 2.452 -4.219 10.556 1.00 92.69 96 LYS A N 1
ATOM 716 C CA . LYS A 1 96 ? 2.759 -5.004 11.765 1.00 92.69 96 LYS A CA 1
ATOM 717 C C . LYS A 1 96 ? 2.488 -4.209 13.041 1.00 92.69 96 LYS A C 1
ATOM 719 O O . LYS A 1 96 ? 1.911 -4.744 13.983 1.00 92.69 96 LYS A O 1
ATOM 724 N N . GLU A 1 97 ? 2.864 -2.934 13.076 1.00 92.00 97 GLU A N 1
ATOM 725 C CA . GLU A 1 97 ? 2.622 -2.065 14.230 1.00 92.00 97 GLU A CA 1
ATOM 726 C C . GLU A 1 97 ? 1.126 -1.832 14.495 1.00 92.00 97 GLU A C 1
ATOM 728 O O . GLU A 1 97 ? 0.690 -1.890 15.648 1.00 92.00 97 GLU A O 1
ATOM 733 N N . ILE A 1 98 ? 0.328 -1.638 13.437 1.00 88.25 98 ILE A N 1
ATOM 734 C CA . ILE A 1 98 ? -1.137 -1.533 13.524 1.00 88.25 98 ILE A CA 1
ATOM 735 C C . ILE A 1 98 ? -1.732 -2.831 14.080 1.00 88.25 98 ILE A C 1
ATOM 737 O O . ILE A 1 98 ? -2.562 -2.784 14.988 1.00 88.25 98 ILE A O 1
ATOM 741 N N . GLN A 1 99 ? -1.299 -3.988 13.570 1.00 88.50 99 GLN A N 1
ATOM 742 C CA . GLN A 1 99 ? -1.762 -5.297 14.047 1.00 88.50 99 GLN A CA 1
ATOM 743 C C . GLN A 1 99 ? -1.380 -5.552 15.512 1.00 88.50 99 GLN A C 1
ATOM 745 O O . GLN A 1 99 ? -2.162 -6.136 16.258 1.00 88.50 99 GLN A O 1
ATOM 750 N N . ALA A 1 100 ? -0.216 -5.063 15.946 1.00 90.06 100 ALA A N 1
ATOM 751 C CA . ALA A 1 100 ? 0.247 -5.148 17.329 1.00 90.06 100 ALA A CA 1
ATOM 752 C C . ALA A 1 100 ? -0.460 -4.163 18.287 1.00 90.06 100 ALA A C 1
ATOM 754 O O . ALA A 1 100 ? -0.139 -4.131 19.474 1.00 90.06 100 ALA A O 1
ATOM 755 N N . GLY A 1 101 ? -1.399 -3.345 17.797 1.00 86.69 101 GLY A N 1
ATOM 756 C CA . GLY A 1 101 ? -2.154 -2.395 18.617 1.00 86.69 101 GLY A CA 1
ATOM 757 C C . GLY A 1 101 ? -1.369 -1.143 19.018 1.00 86.69 101 GLY A C 1
ATOM 758 O O . GLY A 1 101 ? -1.754 -0.470 19.978 1.00 86.69 101 GLY A O 1
ATOM 759 N N . ARG A 1 102 ? -0.277 -0.807 18.311 1.00 85.69 102 ARG A N 1
ATOM 760 C CA . ARG A 1 102 ? 0.481 0.426 18.574 1.00 85.69 102 ARG A CA 1
ATOM 761 C C . ARG A 1 102 ? -0.358 1.679 18.284 1.00 85.69 102 ARG A C 1
ATOM 763 O O . ARG A 1 102 ? -1.285 1.634 17.468 1.00 85.69 102 ARG A O 1
ATOM 770 N N . PRO A 1 103 ? -0.051 2.824 18.927 1.00 79.50 103 PRO A N 1
ATOM 771 C CA . PRO A 1 103 ? -0.778 4.067 18.700 1.00 79.50 103 PRO A CA 1
ATOM 772 C C . PRO A 1 103 ? -0.773 4.483 17.225 1.00 79.50 103 PRO A C 1
ATOM 774 O O . PRO A 1 103 ? 0.257 4.813 16.646 1.00 79.50 103 PRO A O 1
ATOM 777 N N . VAL A 1 104 ? -1.965 4.520 16.632 1.00 80.38 104 VAL A N 1
ATOM 778 C CA . VAL A 1 104 ? -2.155 4.781 15.198 1.00 80.38 104 VAL A CA 1
ATOM 779 C C . VAL A 1 104 ? -1.708 6.193 14.785 1.00 80.38 104 VAL A C 1
ATOM 781 O O . VAL A 1 104 ? -1.418 6.408 13.617 1.00 80.38 104 VAL A O 1
ATOM 784 N N . SER A 1 105 ? -1.632 7.164 15.701 1.00 79.06 105 SER A N 1
ATOM 785 C CA . SER A 1 105 ? -1.267 8.551 15.368 1.00 79.06 105 SER A CA 1
ATOM 786 C C . SER A 1 105 ? 0.128 8.678 14.746 1.00 79.06 105 SER A C 1
ATOM 788 O O . SER A 1 105 ? 0.238 9.276 13.682 1.00 79.06 105 SER A O 1
ATOM 790 N N . GLY A 1 106 ? 1.160 8.062 15.340 1.00 81.69 106 GLY A N 1
ATOM 791 C CA . GLY A 1 106 ? 2.527 8.108 14.794 1.00 81.69 106 GLY A CA 1
ATOM 792 C C . GLY A 1 106 ? 2.634 7.422 13.428 1.00 81.69 106 GLY A C 1
ATOM 793 O O . GLY A 1 106 ? 3.209 7.967 12.492 1.00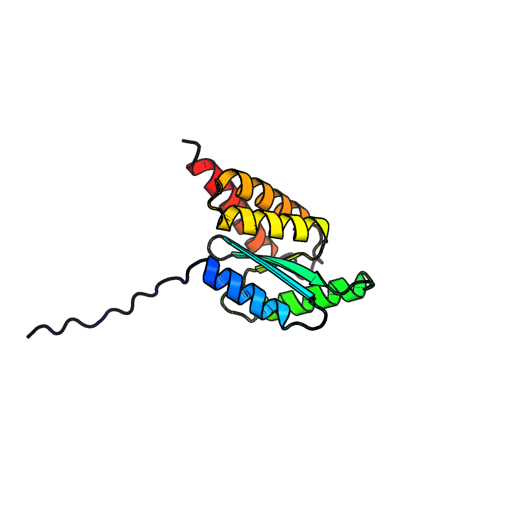 81.69 106 GLY A O 1
ATOM 794 N N . ILE A 1 107 ? 1.956 6.283 13.279 1.00 87.25 107 ILE A N 1
ATOM 795 C CA . ILE A 1 107 ? 1.902 5.517 12.026 1.00 87.25 107 ILE A CA 1
ATOM 796 C C . ILE A 1 107 ? 1.214 6.320 10.908 1.00 87.25 107 ILE A C 1
ATOM 798 O O . ILE A 1 107 ? 1.609 6.255 9.745 1.00 87.25 107 ILE A O 1
ATOM 802 N N . MET A 1 108 ? 0.178 7.099 11.238 1.00 84.62 108 MET A N 1
ATOM 803 C CA . MET A 1 108 ? -0.533 7.924 10.255 1.00 84.62 108 MET A CA 1
ATOM 804 C C . MET A 1 108 ? 0.330 9.067 9.707 1.00 84.62 108 MET A C 1
ATOM 806 O O . MET A 1 108 ? 0.174 9.407 8.534 1.00 84.62 108 MET A O 1
ATOM 810 N N . ASP A 1 109 ? 1.235 9.640 10.504 1.00 85.38 109 ASP A N 1
ATOM 811 C CA . ASP A 1 109 ? 2.145 10.694 10.037 1.00 85.38 109 ASP A CA 1
ATOM 812 C C . ASP A 1 109 ? 3.183 10.151 9.050 1.00 85.38 109 ASP A C 1
ATOM 814 O O . ASP A 1 109 ? 3.408 10.743 7.990 1.00 85.38 109 ASP A O 1
ATOM 818 N N . GLU A 1 110 ? 3.748 8.978 9.335 1.00 86.75 110 GLU A N 1
ATOM 819 C CA . GLU A 1 110 ? 4.656 8.304 8.403 1.00 86.75 110 GLU A CA 1
ATOM 820 C C . GLU A 1 110 ? 3.942 7.903 7.107 1.00 86.75 110 GLU A C 1
ATOM 822 O O . GLU A 1 110 ? 4.458 8.115 6.005 1.00 86.75 110 GLU A O 1
ATOM 827 N N . LEU A 1 111 ? 2.709 7.404 7.213 1.00 88.25 111 LEU A N 1
ATOM 828 C CA . LEU A 1 111 ? 1.898 7.067 6.048 1.00 88.25 111 LEU A CA 1
ATOM 829 C C . LEU A 1 111 ? 1.557 8.305 5.204 1.00 88.25 111 LEU A C 1
ATOM 831 O O . LEU A 1 111 ? 1.587 8.238 3.973 1.00 88.25 111 LEU A O 1
ATOM 835 N N . ALA A 1 112 ? 1.282 9.453 5.833 1.00 84.81 112 ALA A N 1
ATOM 836 C CA . ALA A 1 112 ? 1.097 10.718 5.122 1.00 84.81 112 ALA A CA 1
ATOM 837 C C . ALA A 1 112 ? 2.363 11.130 4.357 1.00 84.81 112 ALA A C 1
ATOM 839 O O . ALA A 1 112 ? 2.262 11.574 3.210 1.00 84.81 112 ALA A O 1
ATOM 840 N N . ALA A 1 113 ? 3.541 10.956 4.964 1.00 85.12 113 ALA A N 1
ATOM 841 C CA . ALA A 1 113 ? 4.821 11.259 4.331 1.00 85.12 113 ALA A CA 1
ATOM 842 C C . ALA A 1 113 ? 5.083 10.363 3.107 1.00 85.12 113 ALA A C 1
ATOM 844 O O . ALA A 1 113 ? 5.484 10.869 2.056 1.00 85.12 113 ALA A O 1
ATOM 845 N N . ILE A 1 114 ? 4.781 9.061 3.201 1.00 86.31 114 ILE A N 1
ATOM 846 C CA . ILE A 1 114 ? 4.868 8.123 2.068 1.00 86.31 114 ILE A CA 1
ATOM 847 C C . ILE A 1 114 ? 3.951 8.560 0.925 1.00 86.31 114 ILE A C 1
ATOM 849 O O . ILE A 1 114 ? 4.403 8.726 -0.208 1.00 86.31 114 ILE A O 1
ATOM 853 N N . VAL A 1 115 ? 2.666 8.796 1.212 1.00 82.56 115 VAL A N 1
ATOM 854 C CA . VAL A 1 115 ? 1.702 9.212 0.182 1.00 82.56 115 VAL A CA 1
ATOM 855 C C . VAL A 1 115 ? 2.128 10.540 -0.455 1.00 82.56 115 VAL A C 1
ATOM 857 O O . VAL A 1 115 ? 2.022 10.695 -1.671 1.00 82.56 115 VAL A O 1
ATOM 860 N N . GLY A 1 116 ? 2.659 11.476 0.338 1.00 78.12 116 GLY A N 1
ATOM 861 C CA . GLY A 1 116 ? 3.183 12.755 -0.142 1.00 78.12 116 GLY A CA 1
ATOM 862 C C . GLY A 1 116 ? 4.394 12.630 -1.074 1.00 78.12 116 GLY A C 1
ATOM 863 O O . GLY A 1 116 ? 4.502 13.418 -2.011 1.00 78.12 116 GLY A O 1
ATOM 864 N N . ARG A 1 117 ? 5.269 11.635 -0.866 1.00 80.69 117 ARG A N 1
ATOM 865 C CA . ARG A 1 117 ? 6.428 11.365 -1.739 1.00 80.69 117 ARG A CA 1
ATOM 866 C C . ARG A 1 117 ? 6.042 10.694 -3.051 1.00 80.69 117 ARG A C 1
ATOM 868 O O . ARG A 1 117 ? 6.661 10.972 -4.062 1.00 80.69 117 ARG A O 1
ATOM 875 N N . VAL A 1 118 ? 5.040 9.821 -3.042 1.00 71.25 118 VAL A N 1
ATOM 876 C CA . VAL A 1 118 ? 4.626 9.045 -4.228 1.00 71.25 118 VAL A CA 1
ATOM 877 C C . VAL A 1 118 ? 3.792 9.894 -5.195 1.00 71.25 118 VAL A C 1
ATOM 879 O O . VAL A 1 118 ? 3.812 9.691 -6.407 1.00 71.25 118 VAL A O 1
ATOM 882 N N . MET A 1 119 ? 3.063 10.881 -4.670 1.00 58.81 119 MET A N 1
ATOM 883 C CA . MET A 1 119 ? 2.233 11.810 -5.446 1.00 58.81 119 MET A CA 1
ATOM 884 C C . MET A 1 119 ? 2.892 12.485 -6.671 1.00 58.81 119 MET A C 1
ATOM 886 O O . MET A 1 119 ? 2.200 12.607 -7.682 1.00 58.81 119 MET A O 1
ATOM 890 N N . PRO A 1 120 ? 4.153 12.959 -6.630 1.00 53.25 120 PRO A N 1
ATOM 891 C CA . PRO A 1 120 ? 4.782 13.704 -7.721 1.00 53.25 120 PRO A CA 1
ATOM 892 C C . PRO A 1 120 ? 5.315 12.825 -8.862 1.00 53.25 120 PRO A C 1
ATOM 894 O O . PRO A 1 120 ? 5.685 13.360 -9.903 1.00 53.25 120 PRO A O 1
ATOM 897 N N . GLU A 1 121 ? 5.382 11.501 -8.685 1.00 56.66 121 GLU A N 1
ATOM 898 C CA . GLU A 1 121 ? 6.120 10.599 -9.587 1.00 56.66 121 GLU A CA 1
ATOM 899 C C . GLU A 1 121 ? 5.242 9.889 -10.637 1.00 56.66 121 GLU A C 1
ATOM 901 O O . GLU A 1 121 ? 5.732 9.083 -11.427 1.00 56.66 121 GLU A O 1
ATOM 906 N N . MET A 1 122 ? 3.940 10.181 -10.682 1.00 55.00 122 MET A N 1
ATOM 907 C CA . MET A 1 122 ? 2.999 9.551 -11.621 1.00 55.00 122 MET A CA 1
ATOM 908 C C . MET A 1 122 ? 2.973 10.286 -12.983 1.00 55.00 122 MET A C 1
ATOM 910 O O . MET A 1 122 ? 3.144 11.501 -13.014 1.00 55.00 122 MET A O 1
ATOM 914 N N . PRO A 1 123 ? 2.741 9.611 -14.128 1.00 52.97 123 PRO A N 1
ATOM 915 C CA . PRO A 1 123 ? 2.639 10.252 -15.448 1.00 52.97 123 PRO A CA 1
ATOM 916 C C . PRO A 1 123 ? 1.341 11.072 -15.647 1.00 52.97 123 PRO A C 1
ATOM 918 O O . PRO A 1 123 ? 0.256 10.682 -15.213 1.00 52.97 123 PRO A O 1
ATOM 921 N N . ARG A 1 124 ? 1.447 12.223 -16.345 1.00 48.38 124 ARG A N 1
ATOM 922 C CA . ARG A 1 124 ? 0.450 13.330 -16.414 1.00 48.38 124 ARG A CA 1
ATOM 923 C C . ARG A 1 124 ? -0.993 12.956 -16.777 1.00 48.38 124 ARG A C 1
ATOM 925 O O . ARG A 1 124 ? -1.910 13.672 -16.392 1.00 48.38 124 ARG A O 1
ATOM 932 N N . ASN A 1 125 ? -1.215 11.865 -17.496 1.00 52.25 125 ASN A N 1
ATOM 933 C CA . ASN A 1 125 ? -2.541 11.404 -17.918 1.00 52.25 125 ASN A CA 1
ATOM 934 C C . ASN A 1 125 ? -3.308 10.638 -16.820 1.00 52.25 125 ASN A C 1
ATOM 936 O O . ASN A 1 125 ? -4.537 10.643 -16.820 1.00 52.25 125 ASN A O 1
ATOM 940 N N . GLU A 1 126 ? -2.611 10.010 -15.870 1.00 55.22 126 GLU A N 1
ATOM 941 C CA . GLU A 1 126 ? -3.225 9.371 -14.694 1.00 55.22 126 GLU A CA 1
ATOM 942 C C . GLU A 1 126 ? -3.328 10.329 -13.496 1.00 55.22 126 GLU A C 1
ATOM 944 O O . GLU A 1 126 ? -4.169 10.143 -12.608 1.00 55.22 126 GLU A O 1
ATOM 949 N N . ILE A 1 127 ? -2.515 11.392 -13.519 1.00 52.78 127 ILE A N 1
ATOM 950 C CA . ILE A 1 127 ? -2.431 12.443 -12.504 1.00 52.78 127 ILE A CA 1
ATOM 951 C C . ILE A 1 127 ? -3.802 13.086 -12.246 1.00 52.78 127 ILE A C 1
ATOM 953 O O . ILE A 1 127 ? -4.280 13.010 -11.124 1.00 52.78 127 ILE A O 1
ATOM 957 N N . GLU A 1 128 ? -4.513 13.657 -13.223 1.00 55.19 128 GLU A N 1
ATOM 958 C CA . GLU A 1 128 ? -5.687 14.507 -12.914 1.00 55.19 128 GLU A CA 1
ATOM 959 C C . GLU A 1 128 ? -6.833 13.795 -12.165 1.00 55.19 128 GLU A C 1
ATOM 961 O O . GLU A 1 128 ? -7.491 14.380 -11.292 1.00 55.19 128 GLU A O 1
ATOM 966 N N . ARG A 1 129 ? -7.091 12.519 -12.487 1.00 57.53 129 ARG A N 1
ATOM 967 C CA . ARG A 1 129 ? -8.185 11.742 -11.879 1.00 57.53 129 ARG A CA 1
ATOM 968 C C . ARG A 1 129 ? -7.792 11.173 -10.517 1.00 57.53 129 ARG A C 1
ATOM 970 O O . ARG A 1 129 ? -8.615 11.185 -9.596 1.00 57.53 129 ARG A O 1
ATOM 977 N N . ASN A 1 130 ? -6.551 10.707 -10.377 1.00 59.81 130 ASN A N 1
ATOM 978 C CA . ASN A 1 130 ? -6.053 10.144 -9.126 1.00 59.81 130 ASN A CA 1
ATOM 979 C C . ASN A 1 130 ? -5.620 11.240 -8.146 1.00 59.81 130 ASN A C 1
ATOM 981 O O . ASN A 1 130 ? -5.868 11.110 -6.958 1.00 59.81 130 ASN A O 1
ATOM 985 N N . GLU A 1 131 ? -5.133 12.388 -8.608 1.00 62.91 131 GLU A N 1
ATOM 986 C CA . GLU A 1 131 ? -4.742 13.521 -7.767 1.00 62.91 131 GLU A CA 1
ATOM 987 C C . GLU A 1 131 ? -5.858 14.002 -6.839 1.00 62.91 131 GLU A C 1
ATOM 989 O O . GLU A 1 131 ? -5.613 14.271 -5.665 1.00 62.91 131 GLU A O 1
ATOM 994 N N . LYS A 1 132 ? -7.096 14.143 -7.335 1.00 67.56 132 LYS A N 1
ATOM 995 C CA . LYS A 1 132 ? -8.219 14.589 -6.490 1.00 67.56 132 LYS A CA 1
ATOM 996 C C . LYS A 1 132 ? -8.485 13.590 -5.362 1.00 67.56 132 LYS A C 1
ATOM 998 O O . LYS A 1 132 ? -8.731 14.011 -4.232 1.00 67.56 132 LYS A O 1
ATOM 1003 N N . LYS A 1 133 ? -8.401 12.292 -5.666 1.00 70.25 133 LYS A N 1
ATOM 1004 C CA . LYS A 1 133 ? -8.549 11.185 -4.713 1.00 70.25 133 LYS A CA 1
ATOM 1005 C C . LYS A 1 133 ? -7.403 11.182 -3.702 1.00 70.25 133 LYS A C 1
ATOM 1007 O O . LYS A 1 133 ? -7.640 11.213 -2.498 1.00 70.25 133 LYS A O 1
ATOM 1012 N N . THR A 1 134 ? -6.168 11.255 -4.177 1.00 68.94 134 THR A N 1
ATOM 1013 C CA . THR A 1 134 ? -4.977 11.216 -3.333 1.00 68.94 134 THR A CA 1
ATOM 1014 C C . THR A 1 134 ? -4.863 12.478 -2.462 1.00 68.94 134 THR A C 1
ATOM 1016 O O . THR A 1 134 ? -4.569 12.379 -1.275 1.00 68.94 134 THR A O 1
ATOM 1019 N N . ARG A 1 135 ? -5.196 13.676 -2.972 1.00 74.75 135 ARG A N 1
ATOM 1020 C CA . ARG A 1 135 ? -5.272 14.913 -2.160 1.00 74.75 135 ARG A CA 1
ATOM 1021 C C . ARG A 1 135 ? -6.337 14.821 -1.070 1.00 74.75 135 ARG A C 1
ATOM 1023 O O . ARG A 1 135 ? -6.139 15.328 0.033 1.00 74.75 135 ARG A O 1
ATOM 1030 N N . GLN A 1 136 ? -7.470 14.181 -1.359 1.00 78.50 136 GLN A N 1
ATOM 1031 C CA . GLN A 1 136 ? -8.485 13.908 -0.341 1.00 78.50 136 GLN A CA 1
ATOM 1032 C C . GLN A 1 136 ? -7.986 12.908 0.705 1.00 78.50 136 GLN A C 1
ATOM 1034 O O . GLN A 1 136 ? -8.219 13.141 1.887 1.00 78.50 136 GLN A O 1
ATOM 1039 N N . MET A 1 137 ? -7.270 11.857 0.296 1.00 79.06 137 MET A N 1
ATOM 1040 C CA . MET A 1 137 ? -6.627 10.907 1.208 1.00 79.06 137 MET A CA 1
ATOM 1041 C C . MET A 1 13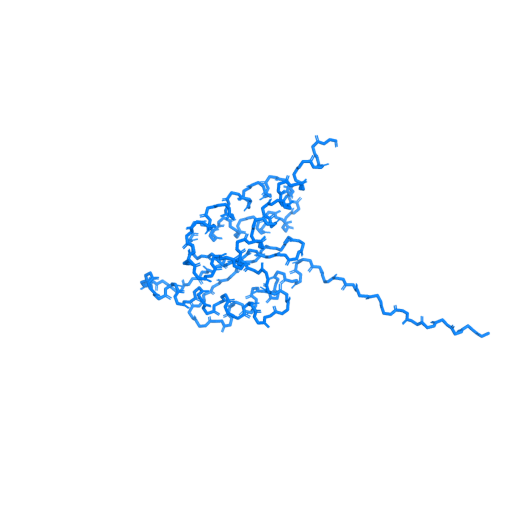7 ? -5.663 11.615 2.166 1.00 79.06 137 MET A C 1
ATOM 1043 O O . MET A 1 137 ? -5.835 11.498 3.376 1.00 79.06 137 MET A O 1
ATOM 1047 N N . ILE A 1 138 ? -4.730 12.430 1.652 1.00 79.25 138 ILE A N 1
ATOM 1048 C CA . ILE A 1 138 ? -3.809 13.211 2.499 1.00 79.25 138 ILE A CA 1
ATOM 1049 C C . ILE A 1 138 ? -4.588 14.089 3.478 1.00 79.25 138 ILE A C 1
ATOM 1051 O O . ILE A 1 138 ? -4.317 14.061 4.675 1.00 79.25 138 ILE A O 1
ATOM 1055 N N . ARG A 1 139 ? -5.616 14.810 3.008 1.00 82.25 139 ARG A N 1
ATOM 1056 C CA . ARG A 1 139 ? -6.450 15.644 3.887 1.00 82.25 139 ARG A CA 1
ATOM 1057 C C . ARG A 1 139 ? -7.102 14.826 5.009 1.00 82.25 139 ARG A C 1
ATOM 1059 O O . ARG A 1 139 ? -7.159 15.299 6.141 1.00 82.25 139 ARG A O 1
ATOM 1066 N N . ILE A 1 140 ? -7.592 13.621 4.711 1.00 80.31 140 ILE A N 1
ATOM 1067 C CA . ILE A 1 140 ? -8.208 12.728 5.703 1.00 80.31 140 ILE A CA 1
ATOM 1068 C C . ILE A 1 140 ? -7.172 12.290 6.739 1.00 80.31 140 ILE A C 1
ATOM 1070 O O . ILE A 1 140 ? -7.452 12.395 7.934 1.00 80.31 140 ILE A O 1
ATOM 1074 N N . ILE A 1 141 ? -5.984 11.866 6.303 1.00 76.00 141 ILE A N 1
ATOM 1075 C CA . ILE A 1 141 ? -4.898 11.445 7.197 1.00 76.00 141 ILE A CA 1
ATOM 1076 C C . ILE A 1 141 ? -4.502 12.605 8.125 1.00 76.00 141 ILE A C 1
ATOM 1078 O O . ILE A 1 141 ? -4.557 12.460 9.346 1.00 76.00 141 ILE A O 1
ATOM 1082 N N . SER A 1 142 ? -4.253 13.797 7.569 1.00 76.31 142 SER A N 1
ATOM 1083 C CA . SER A 1 142 ? -3.907 14.991 8.352 1.00 76.31 142 SER A CA 1
ATOM 1084 C C . SER A 1 142 ? -5.024 15.435 9.308 1.00 76.31 142 SER A C 1
ATOM 1086 O O . SER A 1 142 ? -4.747 15.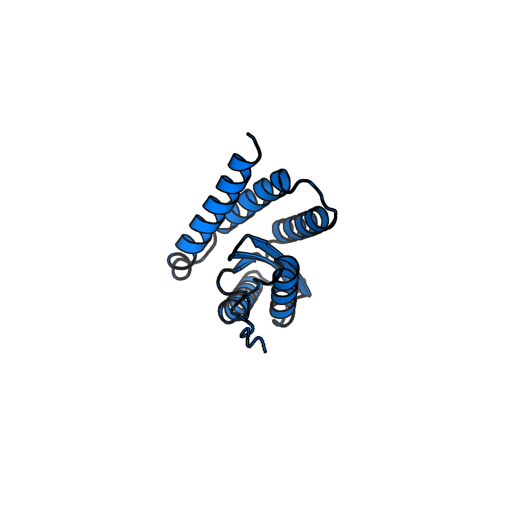883 10.420 1.00 76.31 142 SER A O 1
ATOM 1088 N N . SER A 1 143 ? -6.299 15.306 8.918 1.00 74.31 143 SER A N 1
ATOM 1089 C CA . SER A 1 143 ? -7.427 15.656 9.798 1.00 74.31 143 SER A CA 1
ATOM 1090 C C . SER A 1 143 ? -7.588 14.695 10.976 1.00 74.31 143 SER A C 1
ATOM 1092 O O . SER A 1 143 ? -7.903 15.135 12.078 1.00 74.31 143 SER A O 1
ATOM 1094 N N . LYS A 1 144 ? -7.335 13.394 10.777 1.00 68.25 144 LYS A N 1
ATOM 1095 C CA . LYS A 1 144 ? -7.450 12.393 11.843 1.00 68.25 144 LYS A CA 1
ATOM 1096 C C . LYS A 1 144 ? -6.386 12.578 12.919 1.00 68.25 144 LYS A C 1
ATOM 1098 O O . LYS A 1 144 ? -6.671 12.293 14.080 1.00 68.25 144 LYS A O 1
ATOM 1103 N N . ASN A 1 145 ? -5.211 13.088 12.552 1.00 63.34 145 ASN A N 1
ATOM 1104 C CA . ASN A 1 145 ? -4.158 13.363 13.522 1.00 63.34 145 ASN A CA 1
ATOM 1105 C C . ASN A 1 145 ? -4.500 14.564 14.432 1.00 63.34 145 ASN A C 1
ATOM 1107 O O . ASN A 1 145 ? -4.266 14.524 15.638 1.00 63.34 145 ASN A O 1
ATOM 1111 N N . ARG A 1 146 ? -5.169 15.594 13.889 1.00 60.62 146 ARG A N 1
ATOM 1112 C CA . ARG A 1 146 ? -5.598 16.786 14.650 1.00 60.62 146 ARG A CA 1
ATOM 1113 C C . ARG A 1 146 ? -6.713 16.541 15.674 1.00 60.62 146 ARG A C 1
ATOM 1115 O O . ARG A 1 146 ? -6.820 17.302 16.622 1.00 60.62 146 ARG A O 1
ATOM 1122 N N . ILE A 1 147 ? -7.557 15.523 15.489 1.00 56.06 147 ILE A N 1
ATOM 1123 C CA . ILE A 1 147 ? -8.731 15.297 16.359 1.00 56.06 147 ILE A CA 1
ATOM 1124 C C . ILE A 1 147 ? -8.362 14.518 17.637 1.00 56.06 147 ILE A C 1
ATOM 1126 O O . ILE A 1 147 ? -9.090 14.583 18.618 1.00 56.06 147 ILE A O 1
ATOM 1130 N N . LYS A 1 148 ? -7.239 13.784 17.652 1.00 52.28 148 LYS A N 1
ATOM 1131 C CA . LYS A 1 148 ? -6.805 12.984 18.817 1.00 52.28 148 LYS A CA 1
ATOM 1132 C C . LYS A 1 148 ? -5.795 13.684 19.736 1.00 52.28 148 LYS A C 1
ATOM 1134 O O . LYS A 1 148 ? -5.360 13.082 20.711 1.00 52.28 148 LYS A O 1
ATOM 1139 N N . SER A 1 149 ? -5.406 14.915 19.415 1.00 50.78 149 SER A N 1
ATOM 1140 C CA . SER A 1 149 ? -4.464 15.740 20.186 1.00 50.78 149 SER A CA 1
ATOM 1141 C C . SER A 1 149 ? -5.167 16.837 21.012 1.00 50.78 149 SER A C 1
ATOM 1143 O O . SER A 1 149 ? -4.525 17.795 21.436 1.00 50.78 149 SER A O 1
ATOM 1145 N N . SER A 1 150 ? -6.480 16.709 21.244 1.00 44.69 150 SER A N 1
ATOM 1146 C CA . SER A 1 150 ? -7.302 17.592 22.091 1.00 44.69 150 SER A CA 1
ATOM 1147 C C . SER A 1 150 ? -8.096 16.799 23.117 1.00 44.69 150 SER A C 1
ATOM 1149 O O . SER A 1 150 ? -8.457 15.643 22.799 1.00 44.69 150 SER A O 1
#

Secondary structure (DSSP, 8-state):
-----------PPPHHHHHHHHHHHHHTSTTEEEEEEEEETTEEEEEEEE-TT--HHHHHHHHHHHHHHHHHSTTTTTEEEE--HHHHHHHHHHHHHHHTT--HHHHHHHHHHHHHHHGGGS-HHHHHHHHHHHHHHHHHHHHHHHHS--

Sequence (150 aa):
MSDSSKKKTNQARPSTDVAQHLVNVTEHVADVNDATAIVIGRYAVVGIDVKDDLDRSKVETIKYSVAKALRNDPEGANAVVVADPDTVSRLKEMGKEIQAGRPVSGIMDELAAIVGRVMPEMPRNEIERNEKKTRQMIRIISSKNRIKSS

InterPro domains:
  IPR014247 Sporulation lipoprotein YhcN/YlaJ [TIGR02898] (5-120)
  IPR019076 Sporulation lipoprotein YhcN/YlaJ-like [PF09580] (7-118)

Radius of gyration: 17.09 Å; chains: 1; bounding box: 64×30×40 Å

Foldseek 3Di:
DDDDPPDPDPDDDPQVVLQVVLQVLLCPQPQFPGKGWGDDDQAIEMETEGDPPDDPVVVVVSQVVSLVSLCVPNSSVHYDYDHDPVLRVLRVVLVVCVVVVHDCLVSLVVVLVSLVVSLVPDDPVVNPVNVVSSVVVSVSSVVVNVVVVD

Organism: Bacillus safensis (NCBI:txid561879)

pLDDT: mean 81.22, std 16.46, range [40.34, 98.0]